Protein AF-V4SKJ5-F1 (afdb_monomer_lite)

Foldseek 3Di:
DDDDDDPPPPPPDPPVVVVVLVVVQVVLLVVVVVVCVVVVVPADWDADRDSVSPRTDGDDDDPVRVVD

Radius of gyration: 17.93 Å; chains: 1; bounding box: 36×40×51 Å

Organism: Citrus clementina (NCBI:txid85681)

Sequence (68 aa):
KARDVPSTSHTIVPVAQTSEINVRIQQAKNFTVAQAQQEGCTGNFKIFYSPFGNFLVPVIPTSKELAG

Secondary structure (DSSP, 8-state):
--------------HHHHHHHHHHHHHHHHHHHHHHHHTT--S-EEE---TTS--EEE-PPPHHHHH-

Structure (mmCIF, N/CA/C/O backbone):
data_AF-V4SKJ5-F1
#
_entry.id   AF-V4SKJ5-F1
#
loop_
_atom_site.group_PDB
_atom_site.id
_atom_site.type_symbol
_atom_site.label_atom_id
_atom_site.label_alt_id
_atom_site.label_comp_id
_atom_site.label_asym_id
_atom_site.label_entity_id
_atom_site.label_seq_id
_atom_site.pdbx_PDB_ins_code
_atom_site.Cartn_x
_atom_site.Cartn_y
_atom_site.Cartn_z
_atom_site.occupancy
_atom_site.B_iso_or_equiv
_atom_site.auth_seq_id
_atom_site.auth_comp_id
_atom_site.auth_asym_id
_atom_site.auth_atom_id
_atom_site.pdbx_PDB_model_num
ATOM 1 N N . LYS A 1 1 ? -15.865 -26.140 -29.612 1.00 39.97 1 LYS A N 1
ATOM 2 C CA . LYS A 1 1 ? -14.794 -25.254 -30.132 1.00 39.97 1 LYS A CA 1
ATOM 3 C C . LYS A 1 1 ? -14.215 -24.492 -28.944 1.00 39.97 1 LYS A C 1
ATOM 5 O O . LYS A 1 1 ? -14.774 -23.473 -28.565 1.00 39.97 1 LYS A O 1
ATOM 10 N N . ALA A 1 2 ? -13.214 -25.071 -28.283 1.00 40.19 2 ALA A N 1
ATOM 11 C CA . ALA A 1 2 ? -12.530 -24.444 -27.154 1.00 40.19 2 ALA A CA 1
ATOM 12 C C . ALA A 1 2 ? -11.591 -23.351 -27.687 1.00 40.19 2 ALA A C 1
ATOM 14 O O . ALA A 1 2 ? -11.051 -23.507 -28.782 1.00 40.19 2 ALA A O 1
ATOM 15 N N . ARG A 1 3 ? -11.465 -22.235 -26.967 1.00 47.16 3 ARG A N 1
ATOM 16 C CA . ARG A 1 3 ? -10.419 -21.236 -27.201 1.00 47.16 3 ARG A CA 1
ATOM 17 C C . ARG A 1 3 ? -9.545 -21.183 -25.957 1.00 47.16 3 ARG A C 1
ATOM 19 O O . ARG A 1 3 ? -10.057 -21.109 -24.843 1.00 47.16 3 ARG A O 1
ATOM 26 N N . ASP A 1 4 ? -8.260 -21.285 -26.218 1.00 46.06 4 ASP A N 1
ATOM 27 C CA . ASP A 1 4 ? -7.142 -21.482 -25.314 1.00 46.06 4 ASP A CA 1
ATOM 28 C C . ASP A 1 4 ? -6.888 -20.296 -24.364 1.00 46.06 4 ASP A C 1
ATOM 30 O O . ASP A 1 4 ? -7.146 -19.136 -24.687 1.00 46.06 4 ASP A O 1
ATOM 34 N N . VAL A 1 5 ? -6.327 -20.609 -23.196 1.00 54.56 5 VAL A N 1
ATOM 35 C CA . VAL A 1 5 ? -5.737 -19.708 -22.187 1.00 54.56 5 VAL A CA 1
ATOM 36 C C . VAL A 1 5 ? -4.438 -20.392 -21.727 1.00 54.56 5 VAL A C 1
ATOM 38 O O . VAL A 1 5 ? -4.470 -21.621 -21.631 1.00 54.56 5 VAL A O 1
ATOM 41 N N . PRO A 1 6 ? -3.335 -19.718 -21.329 1.00 45.12 6 PRO A N 1
ATOM 42 C CA . PRO A 1 6 ? -2.871 -18.334 -21.515 1.00 45.12 6 PRO A CA 1
ATOM 43 C C . PRO A 1 6 ? -1.479 -18.262 -22.204 1.00 45.12 6 PRO A C 1
ATOM 45 O O . PRO A 1 6 ? -0.641 -19.144 -22.039 1.00 45.12 6 PRO A O 1
ATOM 48 N N . SER A 1 7 ? -1.160 -17.161 -22.897 1.00 49.97 7 SER A N 1
ATOM 49 C CA . SER A 1 7 ? 0.235 -16.859 -23.270 1.00 49.97 7 SER A CA 1
ATOM 50 C C . SER A 1 7 ? 0.918 -16.119 -22.121 1.00 49.97 7 SER A C 1
ATOM 52 O O . SER A 1 7 ? 0.850 -14.893 -22.032 1.00 49.97 7 SER A O 1
ATOM 54 N N . THR A 1 8 ? 1.566 -16.861 -21.224 1.00 49.56 8 THR A N 1
ATOM 55 C CA . THR A 1 8 ? 2.470 -16.282 -20.226 1.00 49.56 8 THR A CA 1
ATOM 56 C C . THR A 1 8 ? 3.735 -15.801 -20.932 1.00 49.56 8 THR A C 1
ATOM 58 O O . THR A 1 8 ? 4.641 -16.580 -21.220 1.00 49.56 8 THR A O 1
ATOM 61 N N . SER A 1 9 ? 3.806 -14.504 -21.226 1.00 53.97 9 SER A N 1
ATOM 62 C CA . SER A 1 9 ? 5.044 -13.860 -21.663 1.00 53.97 9 SER A CA 1
ATOM 63 C C . SER A 1 9 ? 6.025 -13.825 -20.490 1.00 53.97 9 SER A C 1
ATOM 65 O O . SER A 1 9 ? 6.026 -12.893 -19.687 1.00 53.97 9 SER A O 1
ATOM 67 N N . HIS A 1 10 ? 6.856 -14.857 -20.360 1.00 56.28 10 HIS A N 1
ATOM 68 C CA . HIS A 1 10 ? 8.022 -14.817 -19.485 1.00 56.28 10 HIS A CA 1
ATOM 69 C C . HIS A 1 10 ? 9.080 -13.922 -20.136 1.00 56.28 10 HIS A C 1
ATOM 71 O O . HIS A 1 10 ? 9.934 -14.387 -20.888 1.00 56.28 10 HIS A O 1
ATOM 77 N N . THR A 1 11 ? 9.010 -12.617 -19.876 1.00 60.12 11 THR A N 1
ATOM 78 C CA . THR A 1 11 ? 10.101 -11.704 -20.219 1.00 60.12 11 THR A CA 1
ATOM 79 C C . THR A 1 11 ? 11.305 -12.075 -19.356 1.00 60.12 11 THR A C 1
ATOM 81 O O . THR A 1 11 ? 11.339 -11.767 -18.164 1.00 60.12 11 THR A O 1
ATOM 84 N N . ILE A 1 12 ? 12.286 -12.764 -19.943 1.00 60.47 12 ILE A N 1
ATOM 85 C CA . ILE A 1 12 ? 13.586 -13.001 -19.310 1.00 60.47 12 ILE A CA 1
ATOM 86 C C . ILE A 1 12 ? 14.319 -11.658 -19.299 1.00 60.47 12 ILE A C 1
ATOM 88 O O . ILE A 1 12 ? 14.943 -11.255 -20.277 1.00 60.47 12 ILE A O 1
ATOM 92 N N . VAL A 1 13 ? 14.168 -10.926 -18.200 1.00 57.97 13 VAL A N 1
ATOM 93 C CA . VAL A 1 13 ? 14.864 -9.663 -17.957 1.00 57.97 13 VAL A CA 1
ATOM 94 C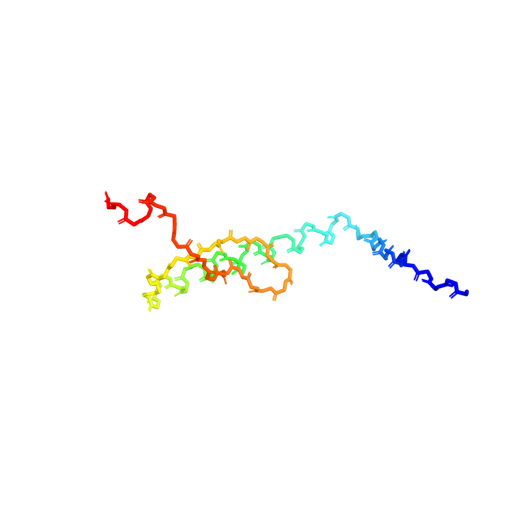 C . VAL A 1 13 ? 16.297 -9.950 -17.478 1.00 57.97 13 VAL A C 1
ATOM 96 O O . VAL A 1 13 ? 16.478 -10.772 -16.577 1.00 57.97 13 VAL A O 1
ATOM 99 N N . PRO A 1 14 ? 17.331 -9.300 -18.043 1.00 55.09 14 PRO A N 1
ATOM 100 C CA . PRO A 1 14 ? 18.705 -9.426 -17.563 1.00 55.09 14 PRO A CA 1
ATOM 101 C C . PRO A 1 14 ? 18.806 -9.069 -16.074 1.00 55.09 14 PRO A C 1
ATOM 103 O O . PRO A 1 14 ? 18.243 -8.067 -15.631 1.00 55.09 14 PRO A O 1
ATOM 106 N N . VAL A 1 15 ? 19.570 -9.846 -15.300 1.00 55.47 15 VAL A N 1
ATOM 107 C CA . VAL A 1 15 ? 19.678 -9.690 -13.835 1.00 55.47 15 VAL A CA 1
ATOM 108 C C . VAL A 1 15 ? 20.142 -8.282 -13.409 1.00 55.47 15 VAL A C 1
ATOM 110 O O . VAL A 1 15 ? 19.696 -7.753 -12.391 1.00 55.47 15 VAL A O 1
ATOM 113 N N . ALA A 1 16 ? 20.976 -7.629 -14.225 1.00 55.06 16 ALA A N 1
ATOM 114 C CA . ALA A 1 16 ? 21.428 -6.255 -13.996 1.00 55.06 16 ALA A CA 1
ATOM 115 C C . ALA A 1 16 ? 20.310 -5.214 -14.205 1.00 55.06 16 ALA A C 1
ATOM 117 O O . ALA A 1 16 ? 20.239 -4.211 -13.504 1.00 55.06 16 ALA A O 1
ATOM 118 N N . GLN A 1 17 ? 19.378 -5.472 -15.125 1.00 56.94 17 GLN A N 1
ATOM 119 C CA . GLN A 1 17 ? 18.206 -4.622 -15.319 1.00 56.94 17 GLN A CA 1
ATOM 120 C C . GLN A 1 17 ? 17.216 -4.802 -14.160 1.00 56.94 17 GLN A C 1
ATOM 122 O O . GLN A 1 17 ? 16.604 -3.836 -13.707 1.00 56.94 17 GLN A O 1
ATOM 127 N N . THR A 1 18 ? 17.099 -6.020 -13.617 1.00 61.44 18 THR A N 1
ATOM 128 C CA . THR A 1 18 ? 16.263 -6.262 -12.432 1.00 61.44 18 THR A CA 1
ATOM 129 C C . THR A 1 18 ? 16.802 -5.613 -11.167 1.00 61.44 18 THR A C 1
ATOM 131 O O . THR A 1 18 ? 16.000 -5.161 -10.352 1.00 61.44 18 THR A O 1
ATOM 134 N N . SER A 1 19 ? 18.124 -5.527 -10.990 1.00 68.88 19 SER A N 1
ATOM 135 C CA . SER A 1 19 ? 18.711 -4.896 -9.805 1.00 68.88 19 SER A CA 1
ATOM 136 C C . SER A 1 19 ? 18.512 -3.381 -9.817 1.00 68.88 19 SER A C 1
ATOM 138 O O . SER A 1 19 ? 18.074 -2.828 -8.810 1.00 68.88 19 SER A O 1
ATOM 140 N N . GLU A 1 20 ? 18.727 -2.709 -10.951 1.00 74.50 20 GLU A N 1
ATOM 141 C CA . GLU A 1 20 ? 18.465 -1.268 -11.074 1.00 74.50 20 GLU A CA 1
ATOM 142 C C . GLU A 1 20 ? 16.984 -0.924 -10.892 1.00 74.50 20 GLU A C 1
ATOM 144 O O . GLU A 1 20 ? 16.641 0.029 -10.185 1.00 74.50 20 GLU A O 1
ATOM 149 N N . ILE A 1 21 ? 16.091 -1.722 -11.489 1.00 78.88 21 ILE A N 1
ATOM 150 C CA . ILE A 1 21 ? 14.644 -1.581 -11.298 1.00 78.88 21 ILE A CA 1
ATOM 151 C C . ILE A 1 21 ? 14.292 -1.776 -9.820 1.00 78.88 21 ILE A C 1
ATOM 153 O O . ILE A 1 21 ? 13.526 -0.985 -9.272 1.00 78.88 21 ILE A O 1
ATOM 157 N N . ASN A 1 22 ? 14.886 -2.765 -9.144 1.00 83.62 22 ASN A N 1
ATOM 158 C CA . ASN A 1 22 ? 14.663 -2.979 -7.717 1.00 83.62 22 ASN A CA 1
ATOM 159 C C . ASN A 1 22 ? 15.077 -1.749 -6.901 1.00 83.62 22 ASN A C 1
ATOM 161 O O . ASN A 1 22 ? 14.266 -1.255 -6.125 1.00 83.62 22 ASN A O 1
ATOM 165 N N . VAL A 1 23 ? 16.272 -1.191 -7.128 1.00 87.88 23 VAL A N 1
ATOM 166 C CA . VAL A 1 23 ? 16.754 0.004 -6.410 1.00 87.88 23 VAL A CA 1
ATOM 167 C C . VAL A 1 23 ? 15.803 1.190 -6.590 1.00 87.88 23 VAL A C 1
ATOM 169 O O . VAL A 1 23 ? 15.441 1.838 -5.606 1.00 87.88 23 VAL A O 1
ATOM 172 N N . ARG A 1 24 ? 15.330 1.445 -7.815 1.00 88.62 24 ARG A N 1
ATOM 173 C CA . ARG A 1 24 ? 14.369 2.531 -8.083 1.00 88.62 24 ARG A CA 1
ATOM 174 C C . ARG A 1 24 ? 13.036 2.307 -7.370 1.00 88.62 24 ARG A C 1
ATOM 176 O O . ARG A 1 24 ? 12.509 3.233 -6.761 1.00 88.62 24 ARG A O 1
ATOM 183 N N . ILE A 1 25 ? 12.515 1.079 -7.387 1.00 89.88 25 ILE A N 1
ATOM 184 C CA . ILE A 1 25 ? 11.277 0.711 -6.680 1.00 89.88 25 ILE A CA 1
ATOM 185 C C . ILE A 1 25 ? 11.456 0.880 -5.159 1.00 89.88 25 ILE A C 1
ATOM 187 O O . ILE A 1 25 ? 10.554 1.382 -4.491 1.00 89.88 25 ILE A O 1
ATOM 191 N N . GLN A 1 26 ? 12.616 0.522 -4.599 1.00 91.62 26 GLN A N 1
ATOM 192 C CA . GLN A 1 26 ? 12.926 0.710 -3.174 1.00 91.62 26 GLN A CA 1
ATOM 193 C C . GLN A 1 26 ? 12.919 2.190 -2.779 1.00 91.62 26 GLN A C 1
ATOM 195 O O . GLN A 1 26 ? 12.289 2.564 -1.788 1.00 91.62 26 GLN A O 1
ATOM 200 N N . GLN A 1 27 ? 13.591 3.032 -3.568 1.00 93.69 27 GLN A N 1
ATOM 201 C CA . GLN A 1 27 ? 13.651 4.476 -3.342 1.00 93.69 27 GLN A CA 1
ATOM 202 C C . GLN A 1 27 ? 12.261 5.115 -3.436 1.00 93.69 27 GLN A C 1
ATOM 204 O O . GLN A 1 27 ? 11.858 5.838 -2.526 1.00 93.69 27 GLN A O 1
ATOM 209 N N . ALA A 1 28 ? 11.502 4.791 -4.485 1.00 92.50 28 ALA A N 1
ATOM 210 C CA . ALA A 1 28 ? 10.157 5.320 -4.694 1.00 92.50 28 ALA A CA 1
ATOM 211 C C . ALA A 1 28 ? 9.183 4.901 -3.578 1.00 92.50 28 ALA A C 1
ATOM 213 O O . ALA A 1 28 ? 8.407 5.726 -3.090 1.00 92.50 28 ALA A O 1
ATOM 214 N N . LYS A 1 29 ? 9.274 3.653 -3.096 1.00 94.00 29 LYS A N 1
ATOM 215 C CA . LYS A 1 29 ? 8.504 3.180 -1.937 1.00 94.00 29 LYS A CA 1
ATOM 216 C C . LYS A 1 29 ? 8.803 4.013 -0.692 1.00 94.00 29 LYS A C 1
ATOM 218 O O . LYS A 1 29 ? 7.879 4.492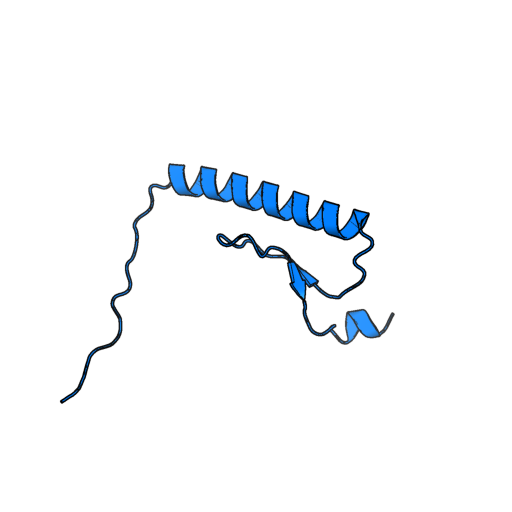 -0.042 1.00 94.00 29 LYS A O 1
ATOM 223 N N . ASN A 1 30 ? 10.081 4.185 -0.357 1.00 94.19 30 ASN A N 1
ATOM 224 C CA . ASN A 1 30 ? 10.484 4.917 0.846 1.00 94.19 30 ASN A CA 1
ATOM 225 C C . ASN A 1 30 ? 10.059 6.389 0.779 1.00 94.19 30 ASN A C 1
ATOM 227 O O . ASN A 1 30 ? 9.557 6.918 1.767 1.00 94.19 30 ASN A O 1
ATOM 231 N N . PHE A 1 31 ? 10.196 7.018 -0.391 1.00 95.00 31 PHE A N 1
ATOM 232 C CA . PHE A 1 31 ? 9.708 8.375 -0.628 1.00 95.00 31 PHE A CA 1
ATOM 233 C C . PHE A 1 31 ? 8.194 8.479 -0.404 1.00 95.00 31 PHE A C 1
ATOM 235 O O . PHE A 1 31 ? 7.744 9.352 0.328 1.00 95.00 31 PHE A O 1
ATOM 242 N N . THR A 1 32 ? 7.419 7.539 -0.952 1.00 94.00 32 THR A N 1
ATOM 243 C CA . THR A 1 32 ? 5.954 7.519 -0.797 1.00 94.00 32 THR A CA 1
ATOM 244 C C . THR A 1 32 ? 5.537 7.380 0.670 1.00 94.00 32 THR A C 1
ATOM 246 O O . THR A 1 32 ? 4.614 8.054 1.118 1.00 94.00 32 THR A O 1
ATOM 249 N N . VAL A 1 33 ? 6.232 6.537 1.443 1.00 93.94 33 VAL A N 1
ATOM 250 C CA . VAL A 1 33 ? 5.982 6.384 2.887 1.00 93.94 33 VAL A CA 1
ATOM 251 C C . VAL A 1 33 ? 6.290 7.679 3.641 1.00 93.94 33 VAL A C 1
ATOM 253 O O . VAL A 1 33 ? 5.474 8.113 4.449 1.00 93.94 33 VAL A O 1
ATOM 256 N N . ALA A 1 34 ? 7.436 8.309 3.367 1.00 95.25 34 ALA A N 1
ATOM 257 C CA . ALA A 1 34 ? 7.816 9.566 4.009 1.00 95.25 34 ALA A CA 1
ATOM 258 C C . ALA A 1 34 ? 6.834 10.699 3.672 1.00 95.25 34 ALA A C 1
ATOM 260 O O . ALA A 1 34 ? 6.430 11.448 4.559 1.00 95.25 34 ALA A O 1
ATOM 261 N N . GLN A 1 35 ? 6.397 10.783 2.413 1.00 95.19 35 GLN A N 1
ATOM 262 C CA . GLN A 1 35 ? 5.410 11.765 1.975 1.00 95.19 35 GLN A CA 1
ATOM 263 C C . GLN A 1 35 ? 4.068 11.562 2.691 1.00 95.19 35 GLN A C 1
ATOM 265 O O . GLN A 1 35 ? 3.532 12.512 3.251 1.00 95.19 35 GLN A O 1
ATOM 270 N N . ALA A 1 36 ? 3.561 10.327 2.762 1.00 93.38 36 ALA A N 1
ATOM 271 C CA . ALA A 1 36 ? 2.309 10.034 3.460 1.00 93.38 36 ALA A CA 1
ATOM 272 C C . ALA A 1 36 ? 2.371 10.390 4.958 1.00 93.38 36 ALA A C 1
ATOM 274 O O . ALA A 1 36 ? 1.394 10.876 5.524 1.00 93.38 36 ALA A O 1
ATOM 275 N N . GLN A 1 37 ? 3.526 10.198 5.603 1.00 92.88 37 GLN A N 1
ATOM 276 C CA . GLN A 1 37 ? 3.743 10.631 6.987 1.00 92.88 37 GLN A CA 1
ATOM 277 C C . GLN A 1 37 ? 3.743 12.158 7.116 1.00 92.88 37 GLN A C 1
ATOM 279 O O . GLN A 1 37 ? 3.108 12.691 8.024 1.00 92.88 37 GLN A O 1
ATOM 284 N N . GLN A 1 38 ? 4.420 12.861 6.204 1.00 96.69 38 GLN A N 1
ATOM 285 C CA . GLN A 1 38 ? 4.461 14.326 6.175 1.00 96.69 38 GLN A CA 1
ATOM 286 C C . GLN A 1 38 ? 3.073 14.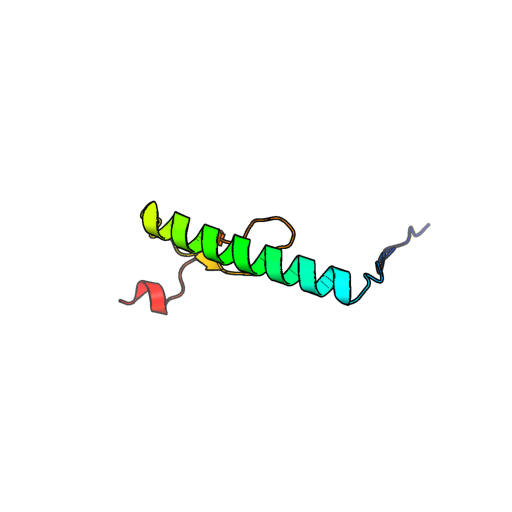940 5.942 1.00 96.69 38 GLN A C 1
ATOM 288 O O . GLN A 1 38 ? 2.742 15.961 6.540 1.00 96.69 38 GLN A O 1
ATOM 293 N N . GLU A 1 39 ? 2.257 14.315 5.097 1.00 95.69 39 GLU A N 1
ATOM 294 C CA . GLU A 1 39 ? 0.878 14.727 4.812 1.00 95.69 39 GLU A CA 1
ATOM 295 C C . GLU A 1 39 ? -0.108 14.344 5.929 1.00 95.69 39 GLU A C 1
ATOM 297 O O . GLU A 1 39 ? -1.277 14.724 5.880 1.00 95.69 39 GLU A O 1
ATOM 302 N N . GLY A 1 40 ? 0.337 13.604 6.951 1.00 93.38 40 GLY A N 1
ATOM 303 C CA . GLY A 1 40 ? -0.520 13.175 8.054 1.00 93.38 40 GLY A CA 1
ATOM 304 C C . GLY A 1 40 ? -1.534 12.101 7.655 1.00 93.38 40 GLY A C 1
ATOM 305 O O . GLY A 1 40 ? -2.614 12.031 8.240 1.00 93.38 40 GLY A O 1
ATOM 306 N N . CYS A 1 41 ? -1.223 11.251 6.672 1.00 91.69 41 CYS A N 1
ATOM 307 C CA . CYS A 1 41 ? -2.061 10.106 6.328 1.00 91.69 41 CYS A CA 1
ATOM 308 C C . CYS A 1 41 ? -2.085 9.094 7.487 1.00 91.69 41 CYS A C 1
ATOM 310 O O . CYS A 1 41 ? -1.164 8.298 7.652 1.00 91.69 41 CYS A O 1
ATOM 312 N N . THR A 1 42 ? -3.169 9.087 8.264 1.00 87.06 42 THR A N 1
ATOM 313 C CA . THR A 1 42 ? -3.365 8.192 9.424 1.00 87.06 42 THR A CA 1
ATOM 314 C C . THR A 1 42 ? -4.148 6.914 9.102 1.00 87.06 42 THR A C 1
ATOM 316 O O . THR A 1 42 ? -4.518 6.161 10.000 1.00 87.06 42 THR A O 1
ATOM 319 N N . GLY A 1 43 ? -4.435 6.666 7.821 1.00 89.31 43 GLY A N 1
ATOM 320 C CA . GLY A 1 43 ? -5.156 5.475 7.376 1.00 89.31 43 GLY A CA 1
ATOM 321 C C . GLY A 1 43 ? -4.358 4.179 7.552 1.00 89.31 43 GLY A C 1
ATOM 322 O O . GLY A 1 43 ? -3.144 4.183 7.743 1.00 89.31 43 GLY A O 1
ATOM 323 N N . ASN A 1 44 ? -5.052 3.048 7.429 1.00 91.12 44 ASN A N 1
ATOM 324 C CA . ASN A 1 44 ? -4.416 1.736 7.430 1.00 91.12 44 ASN A CA 1
ATOM 325 C C . ASN A 1 44 ? -3.969 1.407 6.008 1.00 91.12 44 ASN A C 1
ATOM 327 O O . ASN A 1 44 ? -4.792 1.294 5.096 1.00 91.12 44 ASN A O 1
ATOM 331 N N . PHE A 1 45 ? -2.660 1.263 5.820 1.00 93.00 45 PHE A N 1
ATOM 332 C CA . PHE A 1 45 ? -2.070 0.987 4.518 1.00 93.00 45 PHE A CA 1
ATOM 333 C C . PHE A 1 45 ? -1.171 -0.233 4.576 1.00 93.00 45 PHE A C 1
ATOM 335 O O . PHE A 1 45 ? -0.366 -0.404 5.491 1.00 93.00 45 PHE A O 1
ATOM 342 N N . LYS A 1 46 ? -1.238 -1.045 3.524 1.00 92.25 46 LYS A N 1
ATOM 343 C CA . LYS A 1 46 ? -0.220 -2.052 3.256 1.00 92.25 46 LYS A CA 1
ATOM 344 C C . LYS A 1 46 ? 0.850 -1.453 2.357 1.00 92.25 46 LYS A C 1
ATOM 346 O O . LYS A 1 46 ? 0.547 -0.962 1.269 1.00 92.25 46 LYS A O 1
ATOM 351 N N . ILE A 1 47 ? 2.097 -1.542 2.810 1.00 92.56 47 ILE A N 1
ATOM 352 C CA . ILE A 1 47 ? 3.276 -1.116 2.056 1.00 92.56 47 ILE A CA 1
ATOM 353 C C . ILE A 1 47 ? 3.849 -2.318 1.304 1.00 92.56 47 ILE A C 1
ATOM 355 O O . ILE A 1 47 ? 4.102 -3.363 1.906 1.00 92.56 47 ILE A O 1
ATOM 359 N N . PHE A 1 48 ? 4.096 -2.187 0.002 1.00 89.81 48 PHE A N 1
ATOM 360 C CA . PHE A 1 48 ? 4.752 -3.235 -0.787 1.00 89.81 48 PHE A CA 1
ATOM 361 C C . PHE A 1 48 ? 5.513 -2.677 -1.989 1.00 89.81 48 PHE A C 1
ATOM 363 O O . PHE A 1 48 ? 5.385 -1.513 -2.357 1.00 8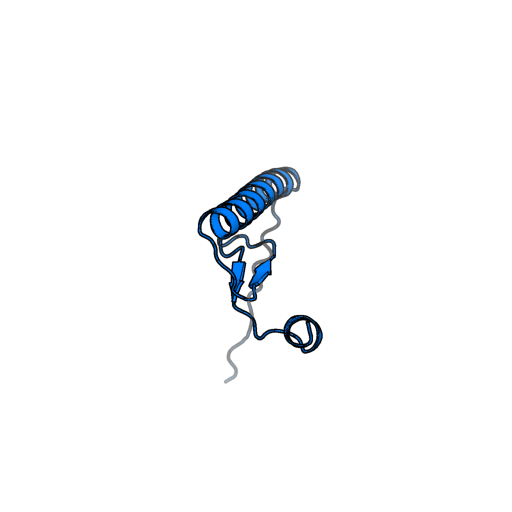9.81 48 PHE A O 1
ATOM 370 N N . TYR A 1 49 ? 6.330 -3.534 -2.600 1.00 88.50 49 TYR A N 1
ATOM 371 C CA . TYR A 1 49 ? 7.064 -3.227 -3.821 1.00 88.50 49 TYR A CA 1
ATOM 372 C C . TYR A 1 49 ? 6.151 -3.394 -5.028 1.00 88.50 49 TYR A C 1
ATOM 374 O O . TYR A 1 49 ? 5.818 -4.519 -5.397 1.00 88.50 49 TYR A O 1
ATOM 382 N N . SER A 1 50 ? 5.749 -2.279 -5.636 1.00 84.31 50 SER A N 1
ATOM 383 C CA . SER A 1 50 ? 4.974 -2.295 -6.872 1.00 84.31 50 SER A CA 1
ATOM 384 C C . SER A 1 50 ? 5.811 -1.774 -8.040 1.00 84.31 50 SER A C 1
ATOM 386 O O . SER A 1 50 ? 6.346 -0.668 -7.942 1.00 84.31 50 SER A O 1
ATOM 388 N N . PRO A 1 51 ? 5.888 -2.497 -9.171 1.00 85.12 51 PRO A N 1
ATOM 389 C CA . PRO A 1 51 ? 6.453 -1.945 -10.399 1.00 85.12 51 PRO A CA 1
ATOM 390 C C . PRO A 1 51 ? 5.549 -0.865 -11.025 1.00 85.12 51 PRO A C 1
ATOM 392 O O . PRO A 1 51 ? 5.987 -0.165 -11.931 1.00 85.12 51 PRO A O 1
ATOM 395 N N . PHE A 1 52 ? 4.308 -0.712 -10.544 1.00 85.81 52 PHE A N 1
ATOM 396 C CA . PHE A 1 52 ? 3.314 0.231 -11.070 1.00 85.81 52 PHE A CA 1
ATOM 397 C C . PHE A 1 52 ? 3.185 1.519 -10.240 1.00 85.81 52 PHE A C 1
ATOM 399 O O . PHE A 1 52 ? 2.329 2.349 -10.526 1.00 85.81 52 PHE A O 1
ATOM 406 N N . GLY A 1 53 ? 4.008 1.699 -9.201 1.00 85.31 53 GLY A N 1
ATOM 407 C CA . GLY A 1 53 ? 4.040 2.935 -8.406 1.00 85.31 53 GLY A CA 1
ATOM 408 C C . GLY A 1 53 ? 3.011 3.029 -7.271 1.00 85.31 53 GLY A C 1
ATOM 409 O O . GLY A 1 53 ? 3.060 3.964 -6.478 1.00 85.31 53 GLY A O 1
ATOM 410 N N . ASN A 1 54 ? 2.109 2.058 -7.121 1.00 90.75 54 ASN A N 1
ATOM 411 C CA . ASN A 1 54 ? 1.189 1.981 -5.983 1.00 90.75 54 ASN A CA 1
ATOM 412 C C . ASN A 1 54 ? 1.860 1.315 -4.766 1.00 90.75 54 ASN A C 1
ATOM 414 O O . ASN A 1 54 ? 1.671 0.130 -4.503 1.00 90.75 54 ASN A O 1
ATOM 418 N N . PHE A 1 55 ? 2.677 2.077 -4.038 1.00 94.12 55 PHE A N 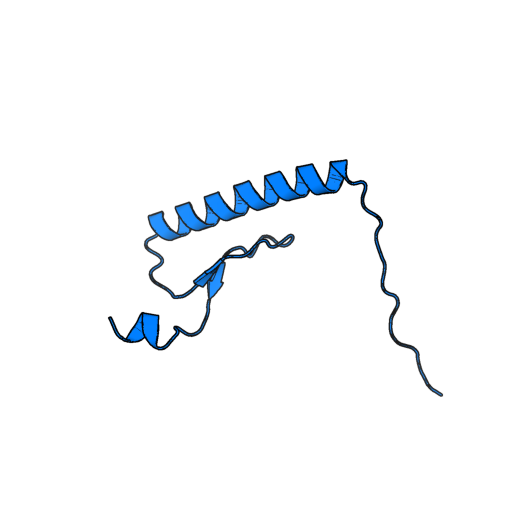1
ATOM 419 C CA . PHE A 1 55 ? 3.430 1.577 -2.876 1.00 94.12 55 PHE A CA 1
ATOM 420 C C . PHE A 1 55 ? 2.621 1.532 -1.578 1.00 94.12 55 PHE A C 1
ATOM 422 O O . PHE A 1 55 ? 2.984 0.791 -0.666 1.00 94.12 55 PHE A O 1
ATOM 429 N N . LEU A 1 56 ? 1.542 2.314 -1.506 1.00 94.19 56 LEU A N 1
ATOM 430 C CA . LEU A 1 56 ? 0.579 2.342 -0.411 1.00 94.19 56 LEU A CA 1
ATOM 431 C C . LEU A 1 56 ? -0.783 1.929 -0.956 1.00 94.19 56 LEU A C 1
ATOM 433 O O . LEU A 1 56 ? -1.300 2.559 -1.877 1.00 94.19 56 LEU A O 1
ATOM 437 N N . VAL A 1 57 ? -1.370 0.878 -0.389 1.00 93.25 57 VAL A N 1
ATOM 438 C CA . VAL A 1 57 ? -2.746 0.472 -0.701 1.00 93.25 57 VAL A CA 1
ATOM 439 C C . VAL A 1 57 ? -3.574 0.502 0.577 1.00 93.25 57 VAL A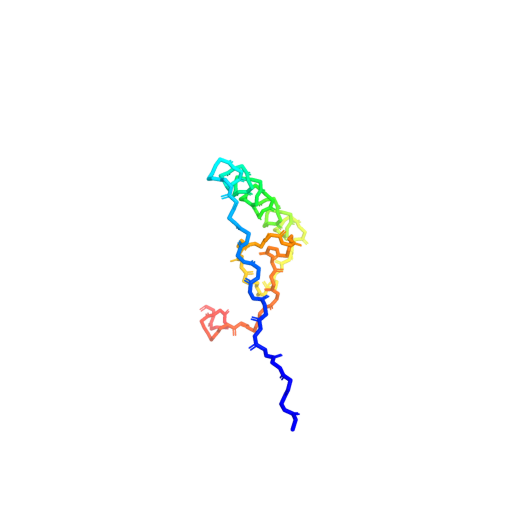 C 1
ATOM 441 O O . VAL A 1 57 ? -3.155 -0.122 1.557 1.00 93.25 57 VAL A O 1
ATOM 444 N N . PRO A 1 58 ? -4.721 1.205 0.587 1.00 93.38 58 PRO A N 1
ATOM 445 C CA . PRO A 1 58 ? -5.642 1.181 1.713 1.00 93.38 58 PRO A CA 1
ATOM 446 C C . PRO A 1 58 ? -6.084 -0.246 2.023 1.00 93.38 58 PRO A C 1
ATOM 448 O O . PRO A 1 58 ? -6.423 -1.012 1.118 1.00 93.38 58 PRO A O 1
ATOM 451 N N . VAL A 1 59 ? -6.100 -0.600 3.300 1.00 94.38 59 VAL A N 1
ATOM 452 C CA . VAL A 1 59 ? -6.568 -1.904 3.771 1.00 94.38 59 VAL A CA 1
ATOM 453 C C . VAL A 1 59 ? -7.547 -1.744 4.920 1.00 94.38 59 VAL A C 1
ATOM 455 O O . VAL A 1 59 ? -7.591 -0.714 5.592 1.00 94.38 59 VAL A O 1
ATOM 458 N N . ILE A 1 60 ? -8.338 -2.792 5.144 1.00 94.50 60 ILE A N 1
ATOM 459 C CA . ILE A 1 60 ? -9.150 -2.896 6.352 1.00 94.50 60 ILE A CA 1
ATOM 460 C C . ILE A 1 60 ? -8.196 -3.097 7.541 1.00 94.50 60 ILE A C 1
ATOM 462 O O . ILE A 1 60 ? -7.348 -3.992 7.463 1.00 94.50 60 ILE A O 1
ATOM 466 N N . PRO A 1 61 ? -8.312 -2.287 8.610 1.00 90.81 61 PRO A N 1
ATOM 467 C CA . PRO A 1 61 ? -7.508 -2.455 9.812 1.00 90.81 61 PRO A CA 1
ATOM 468 C C . PRO A 1 61 ? -7.674 -3.861 10.390 1.00 90.81 61 PRO A C 1
ATOM 470 O O . PRO A 1 61 ? -8.766 -4.434 10.388 1.00 90.81 61 PRO A O 1
ATOM 473 N N . THR A 1 62 ? -6.597 -4.412 10.927 1.00 89.75 62 THR A N 1
ATOM 474 C CA . THR A 1 62 ? -6.637 -5.649 11.705 1.00 89.75 62 THR A CA 1
ATOM 475 C C . THR A 1 62 ? -7.192 -5.387 13.104 1.00 89.75 62 THR A C 1
ATOM 477 O O . THR A 1 62 ? -7.101 -4.279 13.634 1.00 89.75 62 THR A O 1
ATOM 480 N N . SER A 1 63 ? -7.713 -6.426 13.766 1.00 90.50 63 SER A N 1
ATOM 481 C CA . SER A 1 63 ? -8.210 -6.298 15.144 1.00 90.50 63 SER A CA 1
ATOM 482 C C . SER A 1 63 ? -7.147 -5.766 16.112 1.00 90.50 63 SER A C 1
ATOM 484 O O . SER A 1 63 ? -7.493 -5.084 17.066 1.00 90.50 63 SER A O 1
ATOM 486 N N . LYS A 1 64 ? -5.857 -6.040 15.858 1.00 88.00 64 LYS A N 1
ATOM 487 C CA . LYS A 1 64 ? -4.739 -5.515 16.654 1.00 88.00 64 LYS A CA 1
ATOM 488 C C . LYS A 1 64 ? -4.578 -4.002 16.493 1.00 88.00 64 LYS A C 1
ATOM 490 O O . LYS A 1 64 ? -4.336 -3.322 17.477 1.00 88.00 64 LYS A O 1
ATOM 495 N N . GLU A 1 65 ? -4.708 -3.492 15.272 1.00 86.31 65 GLU A N 1
ATOM 496 C CA . GLU A 1 65 ? -4.610 -2.053 14.980 1.00 86.31 65 GLU A CA 1
ATOM 497 C C . GLU A 1 65 ? -5.809 -1.275 15.537 1.00 86.31 65 GLU A C 1
ATOM 499 O O . GLU A 1 65 ? -5.681 -0.096 15.852 1.00 86.31 65 GLU A O 1
ATOM 504 N N . LEU A 1 66 ? -6.960 -1.935 15.697 1.00 85.88 66 LEU A N 1
ATOM 505 C CA . LEU A 1 66 ? -8.156 -1.335 16.287 1.00 85.88 66 LEU A CA 1
ATOM 506 C C . LEU A 1 66 ? -8.184 -1.399 17.824 1.00 85.88 66 LEU A C 1
ATOM 508 O O . LEU A 1 66 ? -8.850 -0.580 18.450 1.00 85.88 66 LEU A O 1
ATOM 512 N N . ALA A 1 67 ? -7.504 -2.377 18.430 1.00 85.06 67 ALA A N 1
ATOM 513 C CA . ALA A 1 67 ? -7.594 -2.645 19.867 1.00 85.06 67 ALA A CA 1
ATOM 514 C C . ALA A 1 67 ? -6.840 -1.643 20.764 1.00 85.06 67 ALA A C 1
ATOM 516 O O . ALA A 1 67 ? -7.148 -1.608 21.953 1.00 85.06 67 ALA A O 1
ATOM 517 N N . GLY A 1 68 ? -5.941 -0.818 20.207 1.00 63.22 68 GLY A N 1
ATOM 518 C CA . GLY A 1 68 ? -5.157 0.175 20.959 1.00 63.22 68 GLY A CA 1
ATOM 519 C C . GLY A 1 68 ? -3.969 -0.418 21.704 1.00 63.22 68 GLY A C 1
ATOM 520 O O . GLY A 1 68 ? -4.181 -1.272 22.590 1.00 63.22 68 GLY A O 1
#

pLDDT: mean 79.69, std 17.55, range [39.97, 96.69]